Protein AF-A0A1I4HN69-F1 (afdb_monomer)

pLDDT: mean 77.98, std 9.73, range [38.66, 90.94]

Solvent-accessible surface area (backbone atoms only — not comparable to full-atom values): 5613 Å² total; per-residue (Å²): 111,72,71,60,55,52,50,54,50,62,78,42,49,92,73,53,57,64,73,58,48,53,50,41,46,70,70,40,60,77,42,41,66,74,73,48,45,40,79,80,35,86,87,43,66,91,56,96,54,59,67,61,51,50,57,65,68,74,48,59,71,82,58,50,67,48,42,78,42,78,67,34,40,51,56,48,52,52,51,52,49,53,53,49,48,66,75,66,55,75,85,127

Radius of gyration: 21.29 Å; Cα contacts (8 Å, |Δi|>4): 20; chains: 1; bounding box: 47×28×59 Å

Organism: Methanobrevibacter olleyae (NCBI:txid294671)

Secondary structure (DSSP, 8-state):
-HHHHHHHHHHTGGGS-HHHHHHHHHHTGGGHHHHHHHHH-TTS-S-S-HHHHHHHHHS-HHHHGGGSSHHHHHHHHHHHHHHHHHHH----

Foldseek 3Di:
DVVVVVVVCVVCVVVDPVVVVVVCVVPDVVCVCVQCVCVVDVVDDNDPCPPLVVCVVPDDPVLNVQVPDPVSVVVVVVVVVVVCCVVPPDDD

Mean predicted aligned error: 13.27 Å

Sequence (92 aa):
KRLKNLKIIIENYDSIPEVLMQFVNKHVLNHFKRYIEYLDDENIEKTSNKVENYYRQTNPEKIKKTYKTKNGILTFLDYQMKNWTKNHIKIK

Structure (mmCIF, N/CA/C/O backbone):
data_AF-A0A1I4HN69-F1
#
_entry.id   AF-A0A1I4HN69-F1
#
loop_
_atom_site.group_PDB
_atom_site.id
_atom_site.type_symbol
_atom_site.label_atom_id
_atom_site.label_alt_id
_atom_site.label_comp_id
_atom_site.label_asym_id
_atom_site.label_entity_id
_atom_site.label_seq_id
_atom_site.pdbx_PDB_ins_code
_atom_site.Cartn_x
_atom_site.Cartn_y
_atom_site.Cartn_z
_atom_site.occupancy
_atom_site.B_iso_or_equiv
_atom_site.auth_seq_id
_atom_site.auth_comp_id
_atom_site.auth_asym_id
_atom_site.auth_atom_id
_atom_site.pdbx_PDB_model_num
ATOM 1 N N . LYS A 1 1 ? -8.785 -18.628 1.393 1.00 58.66 1 LYS A N 1
ATOM 2 C CA . LYS A 1 1 ? -8.034 -18.174 2.599 1.00 58.66 1 LYS A CA 1
ATOM 3 C C . LYS A 1 1 ? -8.272 -16.690 2.914 1.00 58.66 1 LYS A C 1
ATOM 5 O O . LYS A 1 1 ? -8.824 -16.410 3.962 1.00 58.66 1 LYS A O 1
ATOM 10 N N . ARG A 1 2 ? -7.961 -15.748 2.005 1.00 38.66 2 ARG A N 1
ATOM 11 C CA . ARG A 1 2 ? -8.083 -14.287 2.244 1.00 38.66 2 ARG A CA 1
ATOM 12 C C . ARG A 1 2 ? -9.495 -13.791 2.610 1.00 38.66 2 ARG A C 1
ATOM 14 O O . ARG A 1 2 ? -9.635 -13.089 3.598 1.00 38.66 2 ARG A O 1
ATOM 21 N N . LEU A 1 3 ? -10.531 -14.223 1.885 1.00 58.91 3 LEU A N 1
ATOM 22 C CA . LEU A 1 3 ? -11.931 -13.859 2.177 1.00 58.91 3 LEU A CA 1
ATOM 23 C C . LEU A 1 3 ? -12.426 -14.380 3.537 1.00 58.91 3 LEU A C 1
ATOM 25 O O . LEU A 1 3 ? -13.199 -13.715 4.214 1.00 58.91 3 LEU A O 1
ATOM 29 N N . LYS A 1 4 ? -11.935 -15.554 3.956 1.00 72.38 4 LYS A N 1
ATOM 30 C CA . LYS A 1 4 ? -12.252 -16.152 5.261 1.00 72.38 4 LYS A CA 1
ATOM 31 C C . LYS A 1 4 ? -11.724 -15.286 6.406 1.00 72.38 4 LYS A C 1
ATOM 33 O O . LYS A 1 4 ? -12.448 -15.024 7.352 1.00 72.38 4 LYS A O 1
ATOM 38 N N . ASN A 1 5 ? -10.492 -14.795 6.274 1.00 70.81 5 ASN A N 1
ATOM 39 C CA . ASN A 1 5 ? -9.884 -13.923 7.278 1.00 70.81 5 ASN A CA 1
ATOM 40 C C . ASN A 1 5 ? -10.609 -12.575 7.383 1.00 70.81 5 ASN A C 1
ATOM 42 O O . ASN A 1 5 ? -10.712 -12.028 8.471 1.00 70.81 5 ASN A O 1
ATOM 46 N N . LEU A 1 6 ? -11.126 -12.055 6.266 1.00 73.25 6 LEU A N 1
ATOM 47 C CA . LEU A 1 6 ? -11.851 -10.785 6.250 1.00 73.25 6 LEU A CA 1
ATOM 48 C C . LEU A 1 6 ? -13.207 -10.900 6.961 1.00 73.25 6 LEU A C 1
ATOM 50 O O . LEU A 1 6 ? -13.552 -10.024 7.744 1.00 73.25 6 LEU A O 1
ATOM 54 N N . LYS A 1 7 ? -13.923 -12.016 6.761 1.00 76.75 7 LYS A N 1
ATOM 55 C CA . LYS A 1 7 ? -15.148 -12.323 7.517 1.00 76.75 7 LYS A CA 1
ATOM 56 C C . LYS A 1 7 ? -14.904 -12.379 9.021 1.00 76.75 7 LYS A C 1
ATOM 58 O O . LYS A 1 7 ? -15.617 -11.717 9.754 1.00 76.75 7 LYS A O 1
ATOM 63 N N . ILE A 1 8 ? -13.856 -13.078 9.457 1.00 80.31 8 ILE A N 1
ATOM 64 C CA . ILE A 1 8 ? -13.510 -13.182 10.884 1.00 80.31 8 ILE A CA 1
ATOM 65 C C . ILE A 1 8 ? -13.240 -11.798 11.494 1.00 80.31 8 ILE A C 1
ATOM 67 O O . ILE A 1 8 ? -13.638 -11.537 12.622 1.00 80.31 8 ILE A O 1
ATOM 71 N N . ILE A 1 9 ? -12.581 -10.901 10.755 1.00 76.94 9 ILE A N 1
ATOM 72 C CA . ILE A 1 9 ? -12.317 -9.530 11.220 1.00 76.94 9 ILE A CA 1
ATOM 73 C C . ILE A 1 9 ? -13.618 -8.723 11.337 1.00 76.94 9 ILE A C 1
ATOM 75 O O . ILE A 1 9 ? -13.771 -7.979 12.297 1.00 76.94 9 ILE A O 1
ATOM 79 N N . ILE A 1 10 ? -14.553 -8.880 10.394 1.00 79.19 10 ILE A N 1
ATOM 80 C CA . ILE A 1 10 ? -15.865 -8.213 10.447 1.00 79.19 10 ILE A CA 1
ATOM 81 C C . ILE A 1 10 ? -16.704 -8.756 11.611 1.00 79.19 10 ILE A C 1
ATOM 83 O O . ILE A 1 10 ? -17.316 -7.984 12.337 1.00 79.19 10 ILE A O 1
ATOM 87 N N . GLU A 1 11 ? -16.705 -10.073 11.814 1.00 86.31 11 GLU A N 1
ATOM 88 C CA . GLU A 1 11 ? -17.449 -10.738 12.893 1.00 86.31 11 GLU A CA 1
ATOM 89 C C . GLU A 1 11 ? -16.925 -10.365 14.288 1.00 86.31 11 GLU A C 1
ATOM 91 O O . GLU A 1 11 ? -17.687 -10.378 15.246 1.00 86.31 11 GLU A O 1
ATOM 96 N N . ASN A 1 12 ? -15.646 -9.994 14.402 1.00 85.31 12 ASN A N 1
ATOM 97 C CA . ASN A 1 12 ? -15.021 -9.554 15.653 1.00 85.31 12 ASN A CA 1
ATOM 98 C C . ASN A 1 12 ? -14.707 -8.050 15.645 1.00 85.31 12 ASN A C 1
ATOM 100 O O . ASN A 1 12 ? -13.746 -7.621 16.282 1.00 85.31 12 ASN A O 1
ATOM 104 N N . TYR A 1 13 ? -15.479 -7.249 14.903 1.00 80.25 13 TYR A N 1
ATOM 105 C CA . TYR A 1 13 ? -15.235 -5.812 14.750 1.00 80.25 13 TYR A CA 1
ATOM 106 C C . TYR A 1 13 ? -15.136 -5.088 16.102 1.00 80.25 13 TYR A C 1
ATOM 108 O O . TYR A 1 13 ? -14.182 -4.347 16.338 1.00 80.25 13 TYR A O 1
ATOM 116 N N . ASP A 1 14 ? -16.053 -5.394 17.021 1.00 83.50 14 ASP A N 1
ATOM 117 C CA . ASP A 1 14 ? -16.106 -4.795 18.362 1.00 83.50 14 ASP A CA 1
ATOM 118 C C . ASP A 1 14 ? -14.931 -5.213 19.260 1.00 83.50 14 ASP A C 1
ATOM 120 O O . ASP A 1 14 ? -14.658 -4.594 20.284 1.00 83.50 14 ASP A O 1
ATOM 124 N N . SER A 1 15 ? -14.212 -6.272 18.880 1.00 86.50 15 SER A N 1
ATOM 125 C CA . SER A 1 15 ? -13.037 -6.774 19.598 1.00 86.50 15 SER A CA 1
ATOM 126 C C . SER A 1 15 ? -11.740 -6.094 19.157 1.00 86.50 15 SER A C 1
ATOM 128 O O . SER A 1 15 ? -10.673 -6.379 19.706 1.00 86.50 15 SER A O 1
ATOM 130 N N . ILE A 1 16 ? -11.791 -5.242 18.128 1.00 84.69 16 ILE A N 1
ATOM 131 C CA . ILE A 1 16 ? -10.600 -4.603 17.581 1.00 84.69 16 ILE A CA 1
ATOM 132 C C . ILE A 1 16 ? -10.197 -3.434 18.492 1.00 84.69 16 ILE A C 1
ATOM 134 O O . ILE A 1 16 ? -11.015 -2.554 18.753 1.00 84.69 16 ILE A O 1
ATOM 138 N N . PRO A 1 17 ? -8.927 -3.369 18.937 1.00 90.94 17 PRO A N 1
ATOM 139 C CA . PRO A 1 17 ? -8.433 -2.256 19.735 1.00 90.94 17 PRO A CA 1
ATOM 140 C C . PRO A 1 17 ? -8.738 -0.897 19.102 1.00 90.94 17 PRO A C 1
ATOM 142 O O . PRO A 1 17 ? -8.482 -0.676 17.916 1.00 90.94 17 PRO A O 1
ATOM 145 N N . GLU A 1 18 ? -9.207 0.042 19.919 1.00 89.06 18 GLU A N 1
ATOM 146 C CA . GLU A 1 18 ? -9.680 1.353 19.468 1.00 89.06 18 GLU A CA 1
ATOM 147 C C . GLU A 1 18 ? -8.621 2.122 18.663 1.00 89.06 18 GLU A C 1
ATOM 149 O O . GLU A 1 18 ? -8.926 2.709 17.629 1.00 89.06 18 GLU A O 1
ATOM 154 N N . VAL A 1 19 ? -7.347 2.027 19.058 1.00 90.25 19 VAL A N 1
ATOM 155 C CA . VAL A 1 19 ? -6.212 2.628 18.333 1.00 90.25 19 VAL A CA 1
ATOM 156 C C . VAL A 1 19 ? -6.121 2.123 16.889 1.00 90.25 19 VAL A C 1
ATOM 158 O O . VAL A 1 19 ? -5.889 2.899 15.959 1.00 90.25 19 VAL A O 1
ATOM 161 N N . LEU A 1 20 ? -6.331 0.821 16.674 1.00 86.81 20 LEU A N 1
ATOM 162 C CA . LEU A 1 20 ? -6.345 0.248 15.329 1.00 86.81 20 LEU A CA 1
ATOM 163 C C . LEU A 1 20 ? -7.581 0.711 14.563 1.00 86.81 20 LEU A C 1
ATOM 165 O O . LEU A 1 20 ? -7.494 0.967 13.363 1.00 86.81 20 LEU A O 1
ATOM 169 N N . MET A 1 21 ? -8.711 0.881 15.248 1.00 87.56 21 MET A N 1
ATOM 170 C CA . MET A 1 21 ? -9.938 1.329 14.606 1.00 87.56 21 MET A CA 1
ATOM 171 C C . MET A 1 21 ? -9.904 2.801 14.211 1.00 87.56 21 MET A C 1
ATOM 173 O O . MET A 1 21 ? -10.360 3.158 13.129 1.00 87.56 21 MET A O 1
ATOM 177 N N . GLN A 1 22 ? -9.262 3.654 15.003 1.00 89.69 22 GLN A N 1
ATOM 178 C CA . GLN A 1 22 ? -8.968 5.035 14.624 1.00 89.69 22 GLN A CA 1
ATOM 179 C C . GLN A 1 22 ? -8.080 5.092 13.373 1.00 89.69 22 GLN A C 1
ATOM 181 O O . GLN A 1 22 ? -8.344 5.877 12.459 1.00 89.69 22 GLN A O 1
ATOM 186 N N . PHE A 1 23 ? -7.070 4.221 13.282 1.00 88.50 23 PHE A N 1
ATOM 187 C CA . PHE A 1 23 ? -6.231 4.113 12.088 1.00 88.50 23 PHE A CA 1
ATOM 188 C C . PHE A 1 23 ? -7.033 3.662 10.858 1.00 88.50 23 PHE A C 1
ATOM 190 O O . PHE A 1 23 ? -6.948 4.289 9.798 1.00 88.50 23 PHE A O 1
ATOM 197 N N . VAL A 1 24 ? -7.834 2.600 10.996 1.00 86.56 24 VAL A N 1
ATOM 198 C CA . VAL A 1 24 ? -8.687 2.067 9.921 1.00 86.56 24 VAL A CA 1
ATOM 199 C C . VAL A 1 24 ? -9.692 3.118 9.459 1.00 86.56 24 VAL A C 1
ATOM 201 O O . VAL A 1 24 ? -9.810 3.354 8.258 1.00 86.56 24 VAL A O 1
ATOM 204 N N . ASN A 1 25 ? -10.354 3.812 10.384 1.00 86.50 25 ASN A N 1
ATOM 205 C CA . ASN A 1 25 ? -11.270 4.902 10.062 1.00 86.50 25 ASN A CA 1
ATOM 206 C C . ASN A 1 25 ? -10.574 5.989 9.238 1.00 86.50 25 ASN A C 1
ATOM 208 O O . ASN A 1 25 ? -11.020 6.334 8.142 1.00 86.50 25 ASN A O 1
ATOM 212 N N . LYS A 1 26 ? -9.425 6.469 9.725 1.00 89.06 26 LYS A N 1
ATOM 213 C CA . LYS A 1 26 ? -8.690 7.576 9.110 1.00 89.06 26 LYS A CA 1
ATOM 214 C C . LYS A 1 26 ? -8.152 7.248 7.718 1.00 89.06 26 LYS A C 1
ATOM 216 O O . LYS A 1 26 ? -8.231 8.095 6.833 1.00 89.06 26 LYS A O 1
ATOM 221 N N . HIS A 1 27 ? -7.581 6.058 7.531 1.00 84.75 27 HIS A N 1
ATOM 222 C CA . HIS A 1 27 ? -6.809 5.721 6.329 1.00 84.75 27 HIS A CA 1
ATOM 223 C C . HIS A 1 27 ? -7.525 4.780 5.356 1.00 84.75 27 HIS A C 1
ATOM 225 O O . HIS A 1 27 ? -7.192 4.761 4.166 1.00 84.75 27 HIS A O 1
ATOM 231 N N . VAL A 1 28 ? -8.481 3.988 5.844 1.00 85.25 28 VAL A N 1
ATOM 232 C CA . VAL A 1 28 ? -9.174 2.969 5.051 1.00 85.25 28 VAL A CA 1
ATOM 233 C C . VAL A 1 28 ? -10.612 3.382 4.781 1.00 85.25 28 VAL A C 1
ATOM 235 O O . VAL A 1 28 ? -10.962 3.559 3.619 1.00 85.25 28 VAL A O 1
ATOM 238 N N . LEU A 1 29 ? -11.431 3.576 5.821 1.00 85.38 29 LEU A N 1
ATOM 239 C CA . LEU A 1 29 ? -12.874 3.798 5.656 1.00 85.38 29 LEU A CA 1
ATOM 240 C C . LEU A 1 29 ? -13.182 5.127 4.961 1.00 85.38 29 LEU A C 1
ATOM 242 O O . LEU A 1 29 ? -13.947 5.139 3.999 1.00 85.38 29 LEU A O 1
ATOM 246 N N . ASN A 1 30 ? -12.488 6.207 5.333 1.00 85.50 30 ASN A N 1
ATOM 247 C CA . ASN A 1 30 ? -12.620 7.517 4.676 1.00 85.50 30 ASN A CA 1
ATOM 248 C C . ASN A 1 30 ? -12.318 7.497 3.168 1.00 85.50 30 ASN A C 1
ATOM 250 O O . ASN A 1 30 ? -12.758 8.373 2.427 1.00 85.50 30 ASN A O 1
ATOM 254 N N . HIS A 1 31 ? -11.553 6.511 2.702 1.00 84.19 31 HIS A N 1
ATOM 255 C CA . HIS A 1 31 ? -11.153 6.377 1.302 1.00 84.19 31 HIS A CA 1
ATOM 256 C C . HIS A 1 31 ? -11.706 5.108 0.650 1.00 84.19 31 HIS A C 1
ATOM 258 O O . HIS A 1 31 ? -11.349 4.803 -0.487 1.00 84.19 31 HIS A O 1
ATOM 264 N N . PHE A 1 32 ? -12.594 4.383 1.336 1.00 85.12 32 PHE A N 1
ATOM 265 C CA . PHE A 1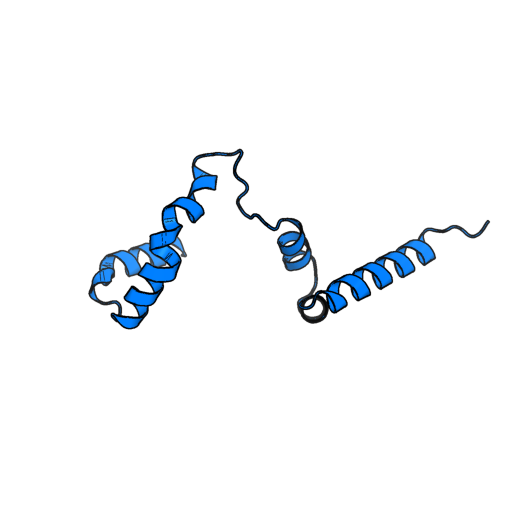 32 ? -13.033 3.055 0.922 1.00 85.12 32 PHE A CA 1
ATOM 266 C C . PHE A 1 32 ? -13.687 3.076 -0.454 1.00 85.12 32 PHE A C 1
ATOM 268 O O . PHE A 1 32 ? -13.302 2.294 -1.318 1.00 85.12 32 PHE A O 1
ATOM 275 N N . LYS A 1 33 ? -14.587 4.042 -0.688 1.00 84.44 33 LYS A N 1
ATOM 276 C CA . LYS A 1 33 ? -15.244 4.241 -1.987 1.00 84.44 33 LYS A CA 1
ATOM 277 C C . LYS A 1 33 ? -14.227 4.394 -3.122 1.00 84.44 33 LYS A C 1
ATOM 279 O O . LYS A 1 33 ? -14.313 3.683 -4.114 1.00 84.44 33 LYS A O 1
ATOM 284 N N . ARG A 1 34 ? -13.199 5.227 -2.925 1.00 82.62 34 ARG A N 1
ATOM 285 C CA . ARG A 1 34 ? -12.121 5.429 -3.908 1.00 82.62 34 ARG A CA 1
ATOM 286 C C . ARG A 1 34 ? -11.328 4.148 -4.180 1.00 82.62 34 ARG A C 1
ATOM 288 O O . ARG A 1 34 ? -10.827 3.954 -5.279 1.00 82.62 34 ARG A O 1
ATOM 295 N N . TYR A 1 35 ? -11.162 3.281 -3.181 1.00 82.50 35 TYR A N 1
ATOM 296 C CA . TYR A 1 35 ? -10.439 2.020 -3.359 1.00 82.50 35 TYR A CA 1
ATOM 297 C C . TYR A 1 35 ? -11.223 0.971 -4.141 1.00 82.50 35 TYR A C 1
ATOM 299 O O . TYR A 1 35 ? -10.588 0.081 -4.699 1.00 82.50 35 TYR A O 1
ATOM 307 N N . ILE A 1 36 ? -12.555 1.041 -4.162 1.00 85.88 36 ILE A N 1
ATOM 308 C CA . ILE A 1 36 ? -13.408 0.056 -4.840 1.00 85.88 36 ILE A CA 1
ATOM 309 C C . ILE A 1 36 ? -13.998 0.565 -6.153 1.00 85.88 36 ILE A C 1
ATOM 311 O O . ILE A 1 36 ? -14.519 -0.242 -6.901 1.00 85.88 36 ILE A O 1
ATOM 315 N N . GLU A 1 37 ? -13.873 1.855 -6.460 1.00 85.31 37 GLU A N 1
ATOM 316 C CA . GLU A 1 37 ? -14.465 2.493 -7.646 1.00 85.31 37 GLU A CA 1
ATOM 317 C C . GLU A 1 37 ? -14.092 1.793 -8.966 1.00 85.31 37 GLU A C 1
ATOM 319 O O . GLU A 1 37 ? -14.930 1.631 -9.844 1.00 85.31 37 GLU A O 1
ATOM 324 N N . TYR A 1 38 ? -12.866 1.268 -9.062 1.00 83.25 38 TYR A N 1
ATOM 325 C CA . TYR A 1 38 ? -12.402 0.487 -10.219 1.00 83.25 38 TYR A CA 1
ATOM 326 C C . TYR A 1 38 ? -13.134 -0.856 -10.416 1.00 83.25 38 TYR A C 1
ATOM 328 O O . TYR A 1 38 ? -12.939 -1.518 -11.432 1.00 83.25 38 TYR A O 1
ATOM 336 N N . LEU A 1 39 ? -13.883 -1.328 -9.412 1.00 84.81 39 LEU A N 1
ATOM 337 C CA . LEU A 1 39 ? -14.714 -2.530 -9.522 1.00 84.81 39 LEU A CA 1
ATOM 338 C C . LEU A 1 39 ? -16.045 -2.234 -10.216 1.00 84.81 39 LEU A C 1
ATOM 340 O O . LEU A 1 39 ? -16.604 -3.147 -10.816 1.00 84.81 39 LEU A O 1
ATOM 344 N N . ASP A 1 40 ? -16.523 -0.991 -10.121 1.00 85.69 40 ASP A N 1
ATOM 345 C CA . ASP A 1 40 ? -17.804 -0.558 -10.681 1.00 85.69 40 ASP A CA 1
ATOM 346 C C . ASP A 1 40 ? -17.632 0.110 -12.058 1.00 85.69 40 ASP A C 1
ATOM 348 O O . ASP A 1 40 ? -18.528 0.018 -12.895 1.00 85.69 40 ASP A O 1
ATOM 352 N N . ASP A 1 41 ? -16.487 0.756 -12.314 1.00 83.31 41 ASP A N 1
ATOM 353 C CA . ASP A 1 41 ? -16.168 1.412 -13.589 1.00 83.31 41 ASP A CA 1
ATOM 354 C C . ASP A 1 41 ? -14.857 0.875 -14.185 1.00 83.31 41 ASP A C 1
ATOM 356 O O . ASP A 1 41 ? -13.765 1.110 -13.660 1.00 83.31 41 ASP A O 1
ATOM 360 N N . GLU A 1 42 ? -14.961 0.187 -15.326 1.00 79.44 42 GLU A N 1
ATOM 361 C CA . GLU A 1 42 ? -13.817 -0.376 -16.055 1.00 79.44 42 GLU A CA 1
ATOM 362 C C . GLU A 1 42 ? -12.873 0.694 -16.632 1.00 79.44 42 GLU A C 1
ATOM 364 O O . GLU A 1 42 ? -11.713 0.393 -16.928 1.00 79.44 42 GLU A O 1
ATOM 369 N N . ASN A 1 43 ? -13.328 1.946 -16.767 1.00 83.19 43 ASN A N 1
ATOM 370 C CA . ASN A 1 43 ? -12.486 3.059 -17.210 1.00 83.19 43 ASN A CA 1
ATOM 371 C C . ASN A 1 43 ? -11.554 3.557 -16.098 1.00 83.19 43 ASN A C 1
ATOM 373 O O . ASN A 1 43 ? -1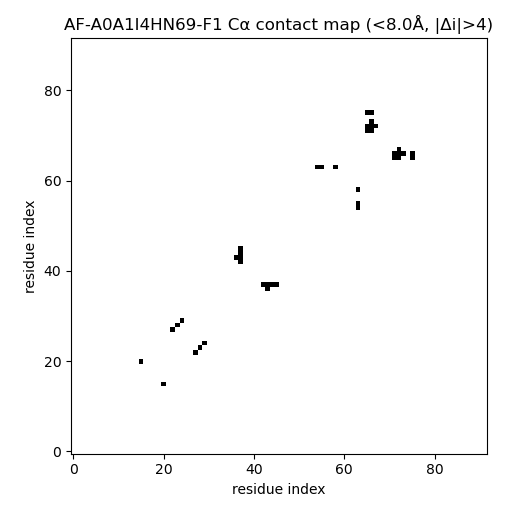0.559 4.233 -16.377 1.00 83.19 43 ASN A O 1
ATOM 377 N N . ILE A 1 44 ? -11.855 3.231 -14.837 1.00 75.62 44 ILE A N 1
ATOM 378 C CA . ILE A 1 44 ? -11.025 3.600 -13.696 1.00 75.62 44 ILE A CA 1
ATOM 379 C C . ILE A 1 44 ? -9.974 2.519 -13.488 1.00 75.62 44 ILE A C 1
ATOM 381 O O . ILE A 1 44 ? -10.241 1.370 -13.144 1.00 75.62 44 ILE A O 1
ATOM 385 N N . GLU A 1 45 ? -8.717 2.902 -13.661 1.00 72.75 45 GLU A N 1
ATOM 386 C CA . GLU A 1 45 ? -7.617 1.972 -13.481 1.00 72.75 45 GLU A CA 1
ATOM 387 C C . GLU A 1 45 ? -7.412 1.615 -12.006 1.00 72.75 45 GLU A C 1
ATOM 389 O O . GLU A 1 45 ? -7.342 2.471 -11.124 1.00 72.75 45 GLU A O 1
ATOM 394 N N . LYS A 1 46 ? -7.182 0.326 -11.74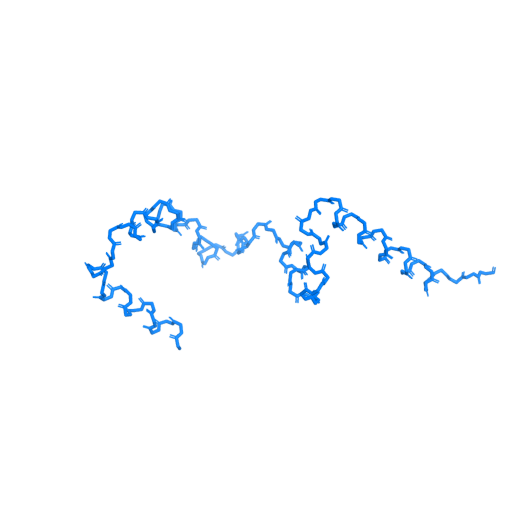2 1.00 74.00 46 LYS A N 1
ATOM 395 C CA . LYS A 1 46 ? -6.926 -0.222 -10.398 1.00 74.00 46 LYS A CA 1
ATOM 396 C C . LYS A 1 46 ? -5.753 0.431 -9.646 1.00 74.00 46 LYS A C 1
ATOM 398 O O . LYS A 1 46 ? -5.645 0.306 -8.428 1.00 74.00 46 LYS A O 1
ATOM 403 N N . THR A 1 47 ? -4.821 1.064 -10.354 1.00 68.81 47 THR A N 1
ATOM 404 C CA . THR A 1 47 ? -3.685 1.785 -9.768 1.00 68.81 47 THR A CA 1
ATOM 405 C C . THR A 1 47 ? -3.350 2.998 -10.620 1.00 68.81 47 THR A C 1
ATOM 407 O O . THR A 1 47 ? -3.224 2.875 -11.833 1.00 68.81 47 THR A O 1
ATOM 410 N N . SER A 1 48 ? -3.120 4.147 -9.985 1.00 66.25 48 SER A N 1
ATOM 411 C CA . SER A 1 48 ? -2.673 5.360 -10.676 1.00 66.25 48 SER A 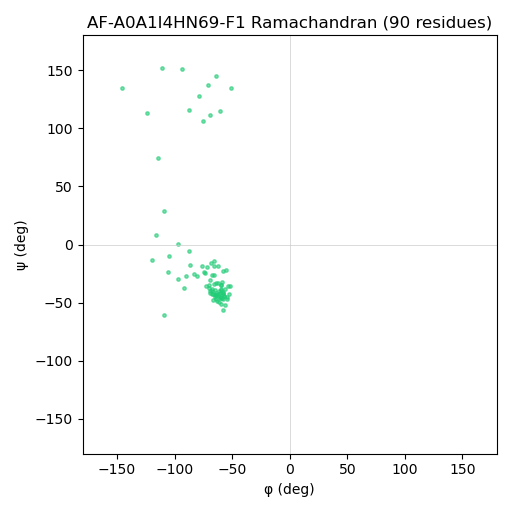CA 1
ATOM 412 C C . SER A 1 48 ? -1.218 5.281 -11.154 1.00 66.25 48 SER A C 1
ATOM 414 O O . SER A 1 48 ? -0.827 6.030 -12.043 1.00 66.25 48 SER A O 1
ATOM 416 N N . ASN A 1 49 ? -0.401 4.378 -10.591 1.00 66.75 49 ASN A N 1
ATOM 417 C CA . ASN A 1 49 ? 1.017 4.251 -10.940 1.00 66.75 49 ASN A CA 1
ATOM 418 C C . ASN A 1 49 ? 1.342 2.909 -11.613 1.00 66.75 49 ASN A C 1
ATOM 420 O O . ASN A 1 49 ? 1.923 1.995 -11.015 1.00 66.75 49 ASN A O 1
ATOM 424 N N . LYS A 1 50 ? 0.940 2.777 -12.882 1.00 68.69 50 LYS A N 1
ATOM 425 C CA . LYS A 1 50 ? 1.211 1.595 -13.720 1.00 68.69 50 LYS A CA 1
ATOM 426 C C . LYS A 1 50 ? 2.702 1.298 -13.865 1.00 68.69 50 LYS A C 1
ATOM 428 O O . LYS A 1 50 ? 3.112 0.143 -13.761 1.00 68.69 50 LYS A O 1
ATOM 433 N N . VAL A 1 51 ? 3.503 2.342 -14.072 1.00 64.31 51 VAL A N 1
ATOM 434 C CA . VAL A 1 51 ? 4.944 2.233 -14.329 1.00 64.31 51 VAL A CA 1
ATOM 435 C C . VAL A 1 51 ? 5.672 1.698 -13.099 1.00 64.31 51 VAL A C 1
ATOM 437 O O . VAL A 1 51 ? 6.427 0.731 -13.195 1.00 64.31 51 VAL A O 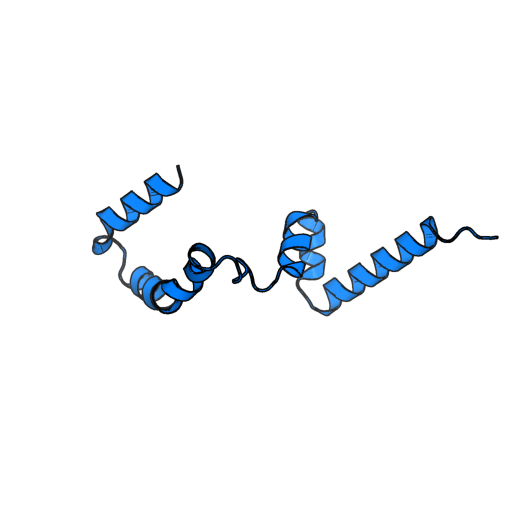1
ATOM 440 N N . GLU A 1 52 ? 5.392 2.259 -11.921 1.00 64.62 52 GLU A N 1
ATOM 441 C CA . GLU A 1 52 ? 5.965 1.764 -10.668 1.00 64.62 52 GLU A CA 1
ATOM 442 C C . GLU A 1 52 ? 5.548 0.316 -10.395 1.00 64.62 52 GLU A C 1
ATOM 444 O O . GLU A 1 52 ? 6.386 -0.510 -10.035 1.00 64.62 52 GLU A O 1
ATOM 449 N N . ASN A 1 53 ? 4.275 -0.031 -10.616 1.00 71.88 53 ASN A N 1
ATOM 450 C CA . ASN A 1 53 ? 3.803 -1.394 -10.390 1.00 71.88 53 ASN A CA 1
ATOM 451 C C . ASN A 1 53 ? 4.467 -2.410 -11.337 1.00 71.88 53 ASN A C 1
ATOM 453 O O . ASN A 1 53 ? 4.827 -3.498 -10.887 1.00 71.88 53 ASN A O 1
ATOM 457 N N . TYR A 1 54 ? 4.676 -2.049 -12.608 1.00 72.19 54 TYR A N 1
ATOM 458 C CA . TYR A 1 54 ? 5.395 -2.875 -13.580 1.00 72.19 54 TYR A CA 1
ATOM 459 C C . TYR A 1 54 ? 6.814 -3.185 -13.090 1.00 72.19 54 TYR A C 1
ATOM 461 O O . TYR A 1 54 ? 7.154 -4.350 -12.891 1.00 72.19 54 TYR A O 1
ATOM 469 N N . TYR A 1 55 ? 7.611 -2.156 -12.782 1.00 65.38 55 TYR A N 1
ATOM 470 C CA . TYR A 1 55 ? 8.987 -2.340 -12.307 1.00 65.38 55 TYR A CA 1
ATOM 471 C C . TYR A 1 55 ? 9.072 -2.985 -10.917 1.00 65.38 55 TYR A C 1
ATOM 473 O O . TYR A 1 55 ? 10.059 -3.656 -10.604 1.00 65.38 55 TYR A O 1
ATOM 481 N N . ARG A 1 56 ? 8.037 -2.830 -10.082 1.00 65.62 56 ARG A N 1
ATOM 482 C CA . ARG A 1 56 ? 7.917 -3.523 -8.794 1.00 65.62 56 ARG A CA 1
ATOM 483 C C . ARG A 1 56 ? 7.686 -5.022 -8.965 1.00 65.62 56 ARG A C 1
ATOM 485 O O . ARG A 1 56 ? 8.094 -5.767 -8.084 1.00 65.62 56 ARG A O 1
ATOM 492 N N . GLN A 1 57 ? 7.036 -5.485 -10.027 1.00 67.88 57 GLN A N 1
ATOM 493 C CA . GLN A 1 57 ? 6.772 -6.917 -10.223 1.00 67.88 57 GLN A CA 1
ATOM 494 C C . GLN A 1 57 ? 7.871 -7.615 -11.024 1.00 67.88 57 GLN A C 1
ATOM 496 O O . GLN A 1 57 ? 8.224 -8.745 -10.704 1.00 67.88 57 GLN A O 1
ATOM 501 N N . THR A 1 58 ? 8.435 -6.943 -12.025 1.00 65.00 58 THR A N 1
ATOM 502 C CA . THR A 1 58 ? 9.359 -7.559 -12.989 1.00 65.00 58 THR A CA 1
ATOM 503 C C . THR A 1 58 ? 10.804 -7.637 -12.505 1.00 65.00 58 THR A C 1
ATOM 505 O O . THR A 1 58 ? 11.542 -8.519 -12.937 1.00 65.00 58 THR A O 1
ATOM 508 N N . ASN A 1 59 ? 11.225 -6.759 -11.590 1.00 68.12 59 ASN A N 1
ATOM 509 C CA . ASN A 1 59 ? 12.618 -6.714 -11.149 1.00 68.12 59 ASN A CA 1
ATOM 510 C C . ASN A 1 59 ? 12.880 -7.555 -9.884 1.00 68.12 59 ASN A C 1
ATOM 512 O O . ASN A 1 59 ? 12.008 -7.670 -9.024 1.00 68.12 59 ASN A O 1
ATOM 516 N N . PRO A 1 60 ? 14.097 -8.091 -9.690 1.00 73.94 60 PRO A N 1
ATOM 517 C CA . PRO A 1 60 ? 14.506 -8.703 -8.426 1.00 73.94 60 PRO A CA 1
ATOM 518 C C . PRO A 1 60 ? 14.549 -7.684 -7.273 1.00 73.94 60 PRO A C 1
ATOM 520 O O . PRO A 1 60 ? 14.974 -6.543 -7.458 1.00 73.94 60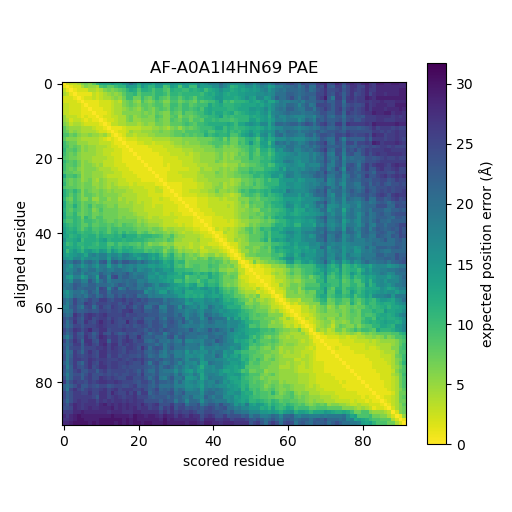 PRO A O 1
ATOM 5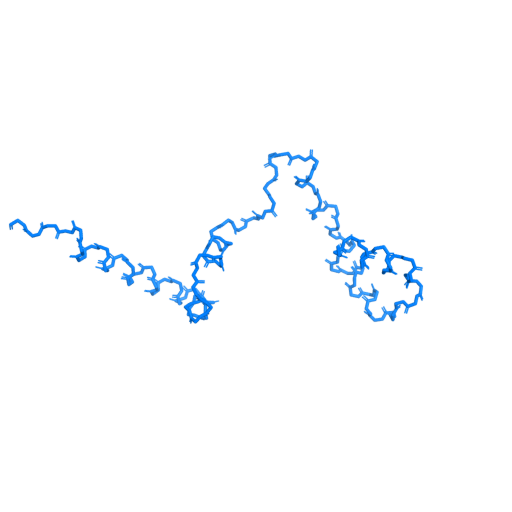23 N N . GLU A 1 61 ? 14.200 -8.104 -6.051 1.00 70.44 61 GLU A N 1
ATOM 524 C CA . GLU A 1 61 ? 14.186 -7.254 -4.836 1.00 70.44 61 GLU A CA 1
ATOM 525 C C . GLU A 1 61 ? 15.499 -6.494 -4.590 1.00 70.44 61 GLU A C 1
ATOM 527 O O . GLU A 1 61 ? 15.499 -5.340 -4.154 1.00 70.44 61 GLU A O 1
ATOM 532 N N . LYS A 1 62 ? 16.635 -7.119 -4.924 1.00 70.00 62 LYS A N 1
ATOM 533 C CA . LYS A 1 62 ? 17.966 -6.513 -4.801 1.00 70.00 62 LYS A CA 1
ATOM 534 C C . LYS A 1 62 ? 18.101 -5.238 -5.640 1.00 70.00 62 LYS A C 1
ATOM 536 O O . LYS A 1 62 ? 18.752 -4.302 -5.193 1.00 70.00 62 LYS A O 1
ATOM 541 N N . ILE A 1 63 ? 17.462 -5.191 -6.810 1.00 68.69 63 ILE A N 1
ATOM 542 C CA . ILE A 1 63 ? 17.549 -4.058 -7.739 1.00 68.69 63 ILE A CA 1
ATOM 543 C C . ILE A 1 63 ? 16.452 -3.017 -7.461 1.00 68.69 63 ILE A C 1
ATOM 545 O O . ILE A 1 63 ? 16.674 -1.823 -7.637 1.00 68.69 63 ILE A O 1
ATOM 549 N N . LYS A 1 64 ? 15.309 -3.431 -6.892 1.00 67.81 64 LYS A N 1
ATOM 550 C CA . LYS A 1 64 ? 14.246 -2.508 -6.441 1.00 67.81 64 LYS A CA 1
ATOM 551 C C . LYS A 1 64 ? 14.724 -1.517 -5.383 1.00 67.81 64 LYS A C 1
ATOM 553 O O . LYS A 1 64 ? 14.278 -0.372 -5.376 1.00 67.81 64 LYS A O 1
ATOM 558 N N . LYS A 1 65 ? 15.637 -1.934 -4.495 1.00 69.50 65 LYS A N 1
ATOM 559 C CA . LYS A 1 65 ? 16.239 -1.044 -3.483 1.00 69.50 65 LYS A CA 1
ATOM 560 C C . LYS A 1 65 ? 16.949 0.151 -4.119 1.00 69.50 65 LYS A C 1
ATOM 562 O O . LYS A 1 65 ? 16.922 1.236 -3.547 1.00 69.50 65 LYS A O 1
ATOM 567 N N . THR A 1 66 ? 17.514 -0.036 -5.306 1.00 66.69 66 THR A N 1
ATOM 568 C CA . THR A 1 66 ? 18.262 0.980 -6.043 1.00 66.69 66 THR A CA 1
ATOM 569 C C . THR A 1 66 ? 17.354 2.040 -6.669 1.00 66.69 66 THR A C 1
ATOM 571 O O . THR A 1 66 ? 17.810 3.155 -6.860 1.00 66.69 66 THR A O 1
ATOM 574 N N . TYR A 1 67 ? 16.073 1.750 -6.937 1.00 68.94 67 TYR A N 1
ATOM 575 C CA . TYR A 1 67 ? 15.140 2.683 -7.601 1.00 68.94 67 TYR A CA 1
ATOM 576 C C . TYR A 1 67 ? 14.238 3.470 -6.648 1.00 68.94 67 TYR A C 1
ATOM 578 O O . TYR A 1 67 ? 13.404 4.247 -7.103 1.00 68.94 67 TYR A O 1
ATOM 586 N N . LYS A 1 68 ? 14.359 3.266 -5.328 1.00 68.62 68 LYS A N 1
ATOM 587 C CA . LYS A 1 68 ? 13.481 3.916 -4.336 1.00 68.62 68 LYS A CA 1
ATOM 588 C C . LYS A 1 68 ? 13.594 5.442 -4.322 1.00 68.62 68 LYS A C 1
ATOM 590 O O . LYS A 1 68 ? 12.718 6.112 -3.785 1.00 68.62 68 LYS A O 1
ATOM 595 N N . THR A 1 69 ? 14.669 5.991 -4.879 1.00 80.00 69 THR A N 1
ATOM 596 C CA . THR A 1 69 ? 14.893 7.431 -4.997 1.00 80.00 69 THR A CA 1
ATOM 597 C C . THR A 1 69 ? 14.803 7.858 -6.460 1.00 80.00 69 THR A C 1
ATOM 599 O O . THR A 1 69 ? 15.137 7.088 -7.363 1.00 80.00 69 THR A O 1
ATOM 602 N N . LYS A 1 70 ? 14.402 9.115 -6.705 1.00 76.50 70 LYS A N 1
ATOM 603 C CA . LYS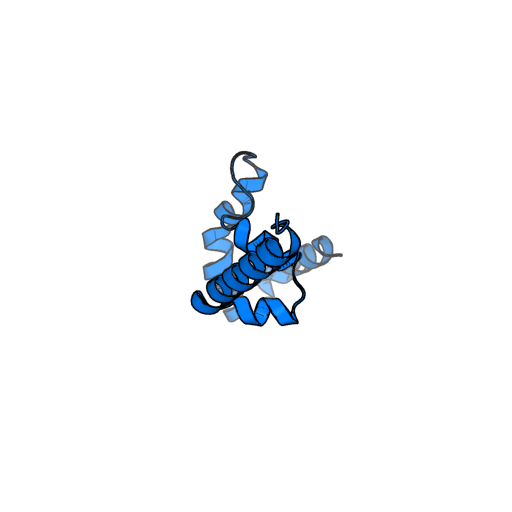 A 1 70 ? 14.346 9.697 -8.061 1.00 76.50 70 LYS A CA 1
ATOM 604 C C . LYS A 1 70 ? 15.680 9.548 -8.806 1.00 76.50 70 LYS A C 1
ATOM 606 O O . LYS A 1 70 ? 15.700 9.146 -9.961 1.00 76.50 70 LYS A O 1
ATOM 611 N N . ASN A 1 71 ? 16.799 9.790 -8.124 1.00 82.00 71 ASN A N 1
ATOM 612 C CA . ASN A 1 71 ? 18.128 9.629 -8.720 1.00 82.00 71 ASN A CA 1
ATOM 613 C C . ASN A 1 71 ? 18.446 8.159 -9.018 1.00 82.00 71 ASN A C 1
ATOM 615 O O . ASN A 1 71 ? 19.033 7.844 -10.045 1.00 82.00 71 ASN A O 1
ATOM 619 N N . GLY A 1 72 ? 18.028 7.248 -8.141 1.00 79.88 72 GLY A N 1
ATOM 620 C CA . GLY A 1 72 ? 18.260 5.821 -8.300 1.00 79.88 72 GLY A CA 1
ATOM 621 C C . GLY A 1 72 ? 17.568 5.212 -9.522 1.00 79.88 72 GLY A C 1
ATOM 622 O O . GLY A 1 72 ? 18.182 4.428 -10.249 1.00 79.88 72 GLY A O 1
ATOM 623 N N . ILE A 1 73 ? 16.316 5.604 -9.794 1.00 79.56 73 ILE A N 1
ATOM 624 C CA . ILE A 1 73 ? 15.596 5.131 -10.986 1.00 79.56 73 ILE A CA 1
ATOM 625 C C . ILE A 1 73 ? 16.175 5.719 -12.281 1.00 79.56 73 ILE A C 1
ATOM 627 O O . ILE A 1 73 ? 16.309 4.992 -13.262 1.00 79.56 73 ILE A O 1
ATOM 631 N N . LEU A 1 74 ? 16.604 6.988 -12.276 1.00 85.50 74 LEU A N 1
ATOM 632 C CA . LEU A 1 74 ? 17.245 7.624 -13.435 1.00 85.50 74 LEU A CA 1
ATOM 633 C C . LEU A 1 74 ? 18.578 6.955 -13.788 1.00 85.50 74 LEU A C 1
ATOM 635 O O . LEU A 1 74 ? 18.793 6.591 -14.941 1.00 85.50 74 LEU A O 1
ATOM 639 N N . THR A 1 75 ? 19.433 6.714 -12.790 1.00 84.44 75 THR A N 1
ATOM 640 C CA . THR A 1 75 ? 20.709 6.007 -12.978 1.00 84.44 75 THR A CA 1
ATOM 641 C C .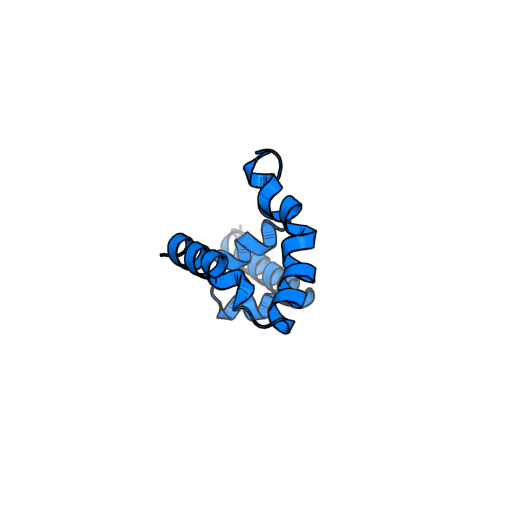 THR A 1 75 ? 20.496 4.617 -13.571 1.00 84.44 75 THR A C 1
ATOM 643 O O . THR A 1 75 ? 21.227 4.196 -14.461 1.00 84.44 75 THR A O 1
ATOM 646 N N . PHE A 1 76 ? 19.476 3.891 -13.116 1.00 83.19 76 PHE A N 1
ATOM 647 C CA . PHE A 1 76 ? 19.175 2.575 -13.669 1.00 83.19 76 PHE A CA 1
ATOM 648 C C . PHE A 1 76 ? 18.734 2.608 -15.129 1.00 83.19 76 PHE A C 1
ATOM 650 O O . PHE A 1 76 ? 19.199 1.783 -15.915 1.00 83.19 76 PHE A O 1
ATOM 657 N N . LEU A 1 77 ? 17.839 3.531 -15.482 1.00 85.12 77 LEU A N 1
ATOM 658 C CA . LEU A 1 77 ? 17.374 3.681 -16.859 1.00 85.12 77 LEU A CA 1
ATOM 659 C C . LEU A 1 77 ? 18.537 4.041 -17.790 1.00 85.12 77 LEU A C 1
ATOM 661 O O . LEU A 1 77 ? 18.642 3.463 -18.869 1.00 85.12 77 LEU A O 1
ATOM 665 N N . ASP A 1 78 ? 19.455 4.901 -17.341 1.00 87.69 78 ASP A N 1
ATOM 666 C CA . ASP A 1 78 ? 20.686 5.223 -18.071 1.00 87.69 78 ASP A CA 1
ATOM 667 C C . ASP A 1 78 ? 21.568 3.980 -18.293 1.00 87.69 78 ASP A C 1
ATOM 669 O O . ASP A 1 78 ? 22.002 3.713 -19.415 1.00 87.69 78 ASP A O 1
ATOM 673 N N . TYR A 1 79 ? 21.768 3.150 -17.262 1.00 85.88 79 TYR A N 1
ATOM 674 C CA . TYR A 1 79 ? 22.502 1.886 -17.401 1.00 85.88 79 TYR A CA 1
ATOM 675 C C . TYR A 1 79 ? 21.835 0.912 -18.376 1.00 85.88 79 TYR A C 1
ATOM 677 O O . TYR A 1 79 ? 22.522 0.312 -19.204 1.00 85.88 79 TYR A O 1
ATOM 685 N N . GLN A 1 80 ? 20.512 0.750 -18.298 1.00 85.50 80 GLN A N 1
ATOM 686 C CA . GLN A 1 80 ? 19.775 -0.127 -19.209 1.00 85.50 80 GLN A CA 1
ATOM 687 C C . GLN A 1 80 ? 19.863 0.363 -20.651 1.00 85.50 80 GLN A C 1
ATOM 689 O O . GLN A 1 80 ? 20.141 -0.432 -21.547 1.00 85.50 80 GLN A O 1
ATOM 694 N N . MET A 1 81 ? 19.705 1.671 -20.865 1.00 90.06 81 MET A N 1
ATOM 695 C CA . MET A 1 81 ? 19.848 2.293 -22.176 1.00 90.06 81 MET A CA 1
ATOM 696 C C . MET A 1 81 ? 21.252 2.056 -22.734 1.00 90.06 81 MET A C 1
ATOM 698 O O . MET A 1 81 ? 21.383 1.536 -23.836 1.00 90.06 81 MET A O 1
ATOM 702 N N . LYS A 1 82 ? 22.311 2.341 -21.966 1.00 89.69 82 LYS A N 1
ATOM 703 C CA . LYS A 1 82 ? 23.702 2.106 -22.391 1.00 89.69 82 LYS A CA 1
ATOM 704 C C . LYS A 1 82 ? 23.960 0.646 -22.757 1.00 89.69 82 LYS A C 1
ATOM 706 O O . LYS A 1 82 ? 24.589 0.372 -23.778 1.00 89.69 82 LYS A O 1
ATOM 711 N N . ASN A 1 83 ? 23.469 -0.290 -21.946 1.00 86.19 83 ASN A N 1
ATOM 712 C CA . ASN A 1 83 ? 23.678 -1.715 -22.175 1.00 86.19 83 ASN A CA 1
ATOM 713 C C . ASN A 1 83 ? 22.901 -2.212 -23.406 1.00 86.19 83 ASN A C 1
ATOM 715 O O . ASN A 1 83 ? 23.440 -2.954 -24.224 1.00 86.19 83 ASN A O 1
ATOM 719 N N . TRP A 1 84 ? 21.657 -1.757 -23.580 1.00 86.94 84 TRP A N 1
ATOM 720 C CA . TRP A 1 84 ? 20.855 -2.057 -24.763 1.00 86.94 84 TRP A CA 1
ATOM 721 C C . TRP A 1 84 ? 21.516 -1.515 -26.030 1.00 86.94 84 TRP A C 1
ATOM 723 O O . TRP A 1 84 ? 21.735 -2.275 -26.972 1.00 86.94 84 TRP A O 1
ATOM 733 N N . THR A 1 85 ? 21.926 -0.247 -26.009 1.00 88.56 85 THR A N 1
ATOM 734 C CA . THR A 1 85 ? 22.628 0.432 -27.100 1.00 88.56 85 THR A CA 1
ATOM 735 C C . THR A 1 85 ? 23.917 -0.295 -27.477 1.00 88.56 85 THR A C 1
ATOM 737 O O . THR A 1 85 ? 24.147 -0.554 -28.653 1.00 88.56 85 THR A O 1
ATOM 740 N N . LYS A 1 86 ? 24.726 -0.722 -26.499 1.00 85.69 86 LYS A N 1
ATOM 741 C CA . LYS A 1 86 ? 25.943 -1.509 -26.753 1.00 85.69 86 LYS A CA 1
ATOM 742 C C . LYS A 1 86 ? 25.656 -2.838 -27.464 1.00 85.69 86 LYS A C 1
ATOM 744 O O . LYS A 1 86 ? 26.437 -3.252 -28.311 1.00 85.69 86 LYS A O 1
ATOM 749 N N . ASN A 1 87 ? 24.556 -3.500 -27.114 1.00 82.12 87 ASN A N 1
ATOM 750 C CA . ASN A 1 87 ? 24.214 -4.822 -27.642 1.00 82.12 87 ASN A CA 1
ATOM 751 C C . ASN A 1 87 ? 23.428 -4.771 -28.966 1.00 82.12 87 ASN A C 1
ATOM 753 O O . ASN A 1 87 ? 23.360 -5.782 -29.660 1.00 82.12 87 ASN A O 1
ATOM 757 N N . HIS A 1 88 ? 22.826 -3.626 -29.310 1.00 78.12 88 HIS A N 1
ATOM 758 C CA . HIS A 1 88 ? 21.929 -3.487 -30.468 1.00 78.12 88 HIS A CA 1
ATOM 759 C C . HIS A 1 88 ? 22.403 -2.474 -31.514 1.00 78.12 88 HIS A C 1
ATOM 761 O O . HIS A 1 88 ? 21.910 -2.502 -32.642 1.00 78.12 88 HIS A O 1
ATOM 767 N N . ILE A 1 89 ? 23.385 -1.621 -31.205 1.00 76.25 89 ILE A N 1
ATOM 768 C CA . ILE A 1 89 ? 24.119 -0.908 -32.249 1.00 76.25 89 ILE A CA 1
ATOM 769 C C . ILE A 1 89 ? 25.076 -1.906 -32.901 1.00 76.25 89 ILE A C 1
ATOM 771 O O . ILE A 1 89 ? 26.107 -2.273 -32.340 1.00 76.25 89 ILE A O 1
ATOM 775 N N . LYS A 1 90 ? 24.738 -2.337 -34.119 1.00 64.25 90 LYS A N 1
ATOM 776 C CA . LYS A 1 90 ? 25.711 -2.963 -35.014 1.00 64.25 90 LYS A CA 1
ATOM 777 C C . LYS A 1 90 ? 26.688 -1.877 -35.451 1.00 64.25 90 LYS A C 1
ATOM 779 O O . LYS A 1 90 ? 26.298 -0.967 -36.179 1.00 64.25 90 LYS A O 1
ATOM 784 N N . ILE A 1 91 ? 27.933 -1.967 -34.992 1.00 66.25 91 ILE A N 1
ATOM 785 C CA . ILE A 1 91 ? 29.033 -1.198 -35.578 1.00 66.25 91 ILE A CA 1
ATOM 786 C C . ILE A 1 91 ? 29.121 -1.657 -37.041 1.00 66.25 91 ILE A C 1
ATOM 788 O O . ILE A 1 91 ? 29.320 -2.845 -37.296 1.00 66.25 91 ILE A O 1
ATOM 792 N N . LYS A 1 92 ? 28.834 -0.743 -37.971 1.00 54.31 92 LYS A N 1
ATOM 793 C CA . LYS A 1 92 ? 29.070 -0.927 -39.407 1.00 54.31 92 LYS A CA 1
ATOM 794 C C . LYS A 1 92 ? 30.530 -0.647 -39.717 1.00 54.31 92 LYS A C 1
ATOM 796 O O . LYS A 1 92 ? 31.067 0.296 -39.096 1.00 54.31 92 LYS A O 1
#